Protein AF-A0A021XB64-F1 (afdb_monomer)

Radius of gyration: 16.14 Å; Cα contacts (8 Å, |Δi|>4): 246; chains: 1; bounding box: 40×36×41 Å

Sequence (161 aa):
MTYTIKAIPTTYAGVNFRSRLEARWAAFFDLCGWKWDYEPLDLEGWAPDFLLRTVLGPVLVEVKPYDVVAKLDEELARGPSVGRISEYDKAANHGKHHQVLYLGLSPLSDGYPVGFPAIPPLNAPYPYAVMLDAITVNRPEHLWAEAGNIVQWHPSRRAAA

Secondary structure (DSSP, 8-state):
---------EEETTEEESSHHHHHHHHHHHHTT-EEEES---BTTB--SEEEEETTEEEEEEE-S--HHHHHHHHHHH-S-----GGGHHHHTTTTTSEEEEE-SSPPPTTSBSSEEPPPPTT-SS-HHHHHHHTB-SSHHHHHHHHHHHHS--GGGGS--

Structure (mmCIF, N/CA/C/O backbone):
data_AF-A0A021XB64-F1
#
_entry.id   AF-A0A021XB64-F1
#
loop_
_atom_site.group_PDB
_atom_site.id
_atom_site.type_symbol
_atom_site.label_atom_id
_atom_site.label_alt_id
_atom_site.label_comp_id
_atom_site.label_asym_id
_atom_site.label_entity_id
_atom_site.label_seq_id
_atom_site.pdbx_PDB_ins_code
_atom_site.Cartn_x
_atom_site.Cartn_y
_atom_site.Cartn_z
_atom_site.occupancy
_atom_site.B_iso_or_equiv
_atom_site.auth_seq_id
_atom_site.auth_comp_id
_atom_site.auth_asym_id
_atom_site.auth_atom_id
_atom_site.pdbx_PDB_model_num
ATOM 1 N N . MET A 1 1 ? 6.296 24.304 12.622 1.00 36.94 1 MET A N 1
ATOM 2 C CA . MET A 1 1 ? 5.801 23.459 13.728 1.00 36.94 1 MET A CA 1
ATOM 3 C C . MET A 1 1 ? 5.328 22.152 13.124 1.00 36.94 1 MET A C 1
ATOM 5 O O . MET A 1 1 ? 4.395 22.171 12.335 1.00 36.94 1 MET A O 1
ATOM 9 N N . THR A 1 2 ? 6.018 21.051 13.405 1.00 38.22 2 THR A N 1
ATOM 10 C CA . THR A 1 2 ? 5.627 19.706 12.969 1.00 38.22 2 THR A CA 1
ATOM 11 C C . THR A 1 2 ? 4.427 19.282 13.810 1.00 38.22 2 THR A C 1
ATOM 13 O O . THR A 1 2 ? 4.573 18.958 14.985 1.00 38.22 2 THR A O 1
ATOM 16 N N . TYR A 1 3 ? 3.221 19.364 13.251 1.00 41.84 3 TYR A N 1
ATOM 17 C CA . TYR A 1 3 ? 2.038 18.809 13.902 1.00 41.84 3 TYR A CA 1
ATOM 18 C C . TYR A 1 3 ? 2.111 17.285 13.802 1.00 41.84 3 TYR A C 1
ATOM 20 O O . TYR A 1 3 ? 1.790 16.703 12.769 1.00 41.84 3 TYR A O 1
ATOM 28 N N . THR A 1 4 ? 2.555 16.630 14.874 1.00 64.19 4 THR A N 1
ATOM 29 C CA . THR A 1 4 ? 2.503 15.170 14.991 1.00 64.19 4 THR A CA 1
ATOM 30 C C . THR A 1 4 ? 1.056 14.761 15.253 1.00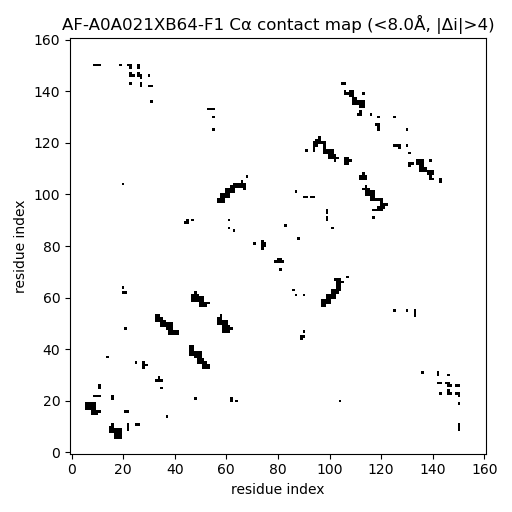 64.19 4 THR A C 1
ATOM 32 O O . THR A 1 4 ? 0.622 14.658 16.400 1.00 64.19 4 THR A O 1
ATOM 35 N N . ILE A 1 5 ? 0.270 14.573 14.190 1.00 71.19 5 ILE A N 1
ATOM 36 C CA . ILE A 1 5 ? -1.066 13.981 14.308 1.00 71.19 5 ILE A CA 1
ATOM 37 C C . ILE A 1 5 ? -0.873 12.545 14.794 1.00 71.19 5 ILE A C 1
ATOM 39 O O . ILE A 1 5 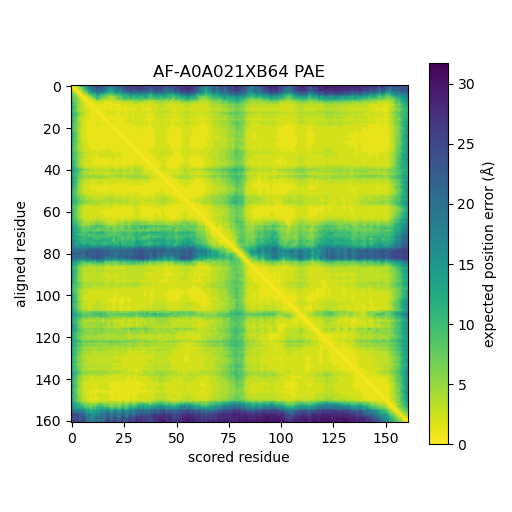? -0.304 11.709 14.093 1.00 71.19 5 ILE A O 1
ATOM 43 N N . LYS A 1 6 ? -1.319 12.257 16.019 1.00 79.69 6 LYS A N 1
ATOM 44 C CA . LYS A 1 6 ? -1.261 10.902 16.563 1.00 79.69 6 LYS A CA 1
ATOM 45 C C . LYS A 1 6 ? -2.178 10.006 15.732 1.00 79.69 6 LYS A C 1
ATOM 47 O O . LYS A 1 6 ? -3.372 10.284 15.614 1.00 79.69 6 LYS A O 1
ATOM 52 N N . ALA A 1 7 ? -1.619 8.934 15.178 1.00 85.75 7 ALA A N 1
ATOM 53 C CA . ALA A 1 7 ? -2.401 7.910 14.505 1.00 85.75 7 ALA A CA 1
ATOM 54 C C . ALA A 1 7 ? -3.480 7.361 15.453 1.00 85.75 7 ALA A C 1
ATOM 56 O O . ALA A 1 7 ? -3.246 7.191 16.652 1.00 85.75 7 ALA A O 1
ATOM 57 N N . ILE A 1 8 ? -4.676 7.126 14.913 1.00 88.25 8 ILE A N 1
ATOM 58 C CA . ILE A 1 8 ? -5.801 6.552 15.653 1.00 88.25 8 ILE A CA 1
ATOM 59 C C . ILE A 1 8 ? -5.851 5.061 15.313 1.00 88.25 8 ILE A C 1
ATOM 61 O O . ILE A 1 8 ? -6.199 4.746 14.168 1.00 88.25 8 ILE A O 1
ATOM 65 N N . PRO A 1 9 ? -5.532 4.158 16.260 1.00 92.81 9 PRO A N 1
ATOM 66 C CA . PRO A 1 9 ? -5.683 2.728 16.041 1.00 92.81 9 PRO A CA 1
ATOM 67 C C . PRO A 1 9 ? -7.120 2.405 15.653 1.00 92.81 9 PRO A C 1
ATOM 69 O O . PRO A 1 9 ? -8.065 2.962 16.218 1.00 92.81 9 PRO A O 1
ATOM 72 N N . THR A 1 10 ? -7.283 1.552 14.651 1.00 94.31 10 THR A N 1
ATOM 73 C CA . THR A 1 10 ? -8.591 1.263 14.057 1.00 94.31 10 THR A CA 1
ATOM 74 C C . THR A 1 10 ? -8.701 -0.231 13.802 1.00 94.31 10 THR A C 1
ATOM 76 O O . THR A 1 10 ? -7.811 -0.820 13.198 1.00 94.31 10 THR A O 1
ATOM 79 N N . THR A 1 11 ? -9.784 -0.850 14.270 1.00 95.44 11 THR A N 1
ATOM 80 C CA . THR A 1 11 ? -10.046 -2.272 14.029 1.00 95.44 11 THR A CA 1
ATOM 81 C C . THR A 1 11 ? -10.846 -2.437 12.744 1.00 95.44 11 THR A C 1
ATOM 83 O O . THR A 1 11 ? -11.898 -1.815 12.587 1.00 95.44 11 THR A O 1
ATOM 86 N N . TYR A 1 12 ? -10.378 -3.295 11.845 1.00 96.62 12 TYR A N 1
ATOM 87 C CA . TYR A 1 12 ? -11.088 -3.674 10.626 1.00 96.62 12 TYR A CA 1
ATOM 88 C C . TYR A 1 12 ? -10.807 -5.145 10.297 1.00 96.62 12 TYR A C 1
ATOM 90 O O . TYR A 1 12 ? -9.697 -5.617 10.510 1.00 96.62 12 TYR A O 1
ATOM 98 N N . ALA A 1 13 ? -11.824 -5.887 9.843 1.00 95.69 13 ALA A N 1
ATOM 99 C CA . ALA A 1 13 ? -11.728 -7.321 9.528 1.00 95.69 13 ALA A CA 1
ATOM 100 C C . ALA A 1 13 ? -11.067 -8.185 10.634 1.00 95.69 13 ALA A C 1
ATOM 102 O O . ALA A 1 13 ? -10.367 -9.152 10.353 1.00 95.69 13 ALA A O 1
ATOM 103 N N . GLY A 1 14 ? -11.271 -7.825 11.909 1.00 95.25 14 GLY A N 1
ATOM 104 C CA . GLY A 1 14 ? -10.665 -8.514 13.058 1.00 95.25 14 GLY A CA 1
ATOM 105 C C . GLY A 1 14 ? -9.188 -8.180 13.319 1.00 95.25 14 GLY A C 1
ATOM 106 O O . GLY A 1 14 ? -8.620 -8.692 14.280 1.00 95.25 14 GLY A O 1
ATOM 107 N N . VAL A 1 15 ? -8.577 -7.300 12.521 1.00 97.00 15 VAL A N 1
ATOM 108 C CA . VAL A 1 15 ? -7.191 -6.833 12.665 1.00 97.00 15 VAL A CA 1
ATOM 109 C C . VAL A 1 15 ? -7.166 -5.447 13.310 1.00 97.00 15 VAL A C 1
ATOM 111 O O . VAL A 1 15 ? -7.977 -4.580 12.980 1.00 97.00 15 VAL A O 1
ATOM 114 N N . ASN A 1 16 ? -6.232 -5.228 14.240 1.00 96.50 16 ASN A N 1
ATOM 115 C CA . ASN A 1 16 ? -6.010 -3.936 14.888 1.00 96.50 16 ASN A CA 1
ATOM 116 C C . ASN A 1 16 ? -4.873 -3.188 14.188 1.00 96.50 16 ASN A C 1
ATOM 118 O O . ASN A 1 16 ? -3.703 -3.465 14.440 1.00 96.50 16 ASN A O 1
ATOM 122 N N . PHE A 1 17 ? -5.226 -2.227 13.340 1.00 96.88 17 PHE A N 1
ATOM 123 C CA . PHE A 1 17 ? -4.266 -1.398 12.617 1.00 96.88 17 PHE A CA 1
ATOM 124 C C . PHE A 1 17 ? -3.698 -0.292 13.504 1.00 96.88 17 PHE A C 1
ATOM 126 O O . PHE A 1 17 ? -4.400 0.238 14.379 1.00 96.88 17 PHE A O 1
ATOM 133 N N . ARG A 1 18 ? -2.448 0.111 13.247 1.00 95.50 18 ARG A N 1
ATOM 134 C CA . ARG A 1 18 ? -1.787 1.214 13.965 1.00 95.50 18 ARG A CA 1
ATOM 135 C C . ARG A 1 18 ? -2.429 2.554 13.625 1.00 95.50 18 ARG A C 1
ATOM 137 O O . ARG A 1 18 ? -2.415 3.474 14.449 1.00 95.50 18 ARG A O 1
ATOM 144 N N . SER A 1 19 ? -3.032 2.664 12.442 1.00 95.12 19 SER A N 1
ATOM 145 C CA . SER A 1 19 ? -3.707 3.875 11.990 1.00 95.12 19 SER A CA 1
ATOM 146 C C . SER A 1 19 ? -5.032 3.615 11.266 1.00 95.12 19 SER A C 1
ATOM 148 O O . SER A 1 19 ? -5.284 2.558 10.693 1.00 95.12 19 SER A O 1
ATOM 150 N N . ARG A 1 20 ? -5.896 4.639 11.240 1.00 95.50 20 ARG A N 1
ATOM 151 C CA . ARG A 1 20 ? -7.107 4.641 10.404 1.00 95.50 20 ARG A CA 1
ATOM 152 C C . ARG A 1 20 ? -6.779 4.591 8.913 1.00 95.50 20 ARG A C 1
ATOM 154 O O . ARG A 1 20 ? -7.580 4.072 8.146 1.00 95.50 20 ARG A O 1
ATOM 161 N N . LEU A 1 21 ? -5.637 5.148 8.506 1.00 96.25 21 LEU A N 1
ATOM 162 C CA . LEU A 1 21 ? -5.215 5.148 7.107 1.00 96.25 21 LEU A CA 1
ATOM 163 C C . LEU A 1 21 ? -4.933 3.719 6.628 1.00 96.25 21 LEU A C 1
ATOM 165 O O . LEU A 1 21 ? -5.468 3.320 5.601 1.00 96.25 21 LEU A O 1
ATOM 169 N N . GLU A 1 22 ? -4.180 2.937 7.403 1.00 97.81 22 GLU A N 1
ATOM 170 C CA . GLU A 1 22 ? -3.950 1.513 7.121 1.00 97.81 22 GLU A CA 1
ATOM 171 C C . GLU A 1 22 ? -5.262 0.725 7.093 1.00 97.81 22 GLU A C 1
ATOM 173 O O . GLU A 1 22 ? -5.524 0.012 6.129 1.00 97.81 22 GLU A O 1
ATOM 178 N N . ALA A 1 23 ? -6.130 0.901 8.098 1.00 98.06 23 ALA A N 1
ATOM 179 C CA . ALA A 1 23 ? -7.426 0.221 8.118 1.00 98.06 23 ALA A CA 1
ATOM 180 C C . ALA A 1 23 ? -8.263 0.552 6.871 1.00 98.06 23 ALA A C 1
ATOM 182 O O . ALA A 1 23 ? -8.914 -0.324 6.304 1.00 98.06 23 ALA A O 1
ATOM 183 N N . ARG A 1 24 ? -8.240 1.814 6.419 1.00 98.19 24 ARG A N 1
ATOM 184 C CA . ARG A 1 24 ? -8.936 2.239 5.199 1.00 98.19 24 ARG A CA 1
ATOM 185 C C . ARG A 1 24 ? -8.350 1.576 3.957 1.00 98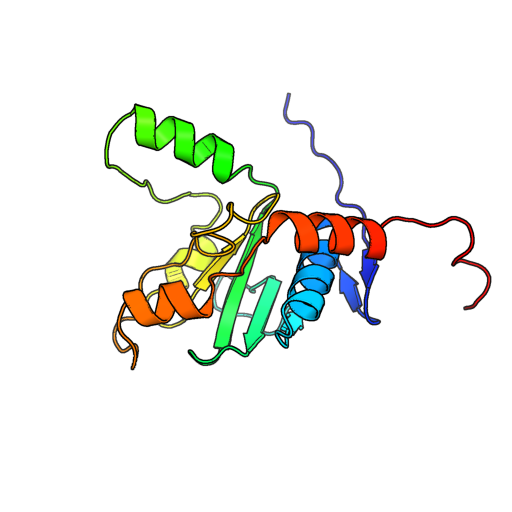.19 24 ARG A C 1
ATOM 187 O O . ARG A 1 24 ? -9.115 1.147 3.103 1.00 98.19 24 ARG A O 1
ATOM 194 N N . TRP A 1 25 ? -7.027 1.469 3.861 1.00 98.38 25 TRP A N 1
ATOM 195 C CA . TRP A 1 25 ? -6.376 0.735 2.776 1.00 98.38 25 TRP A CA 1
ATOM 196 C C . TRP A 1 25 ? -6.754 -0.746 2.777 1.00 98.38 25 TRP A C 1
ATOM 198 O O . TRP A 1 25 ? -7.110 -1.265 1.726 1.00 98.38 25 TRP A O 1
ATOM 208 N N . ALA A 1 26 ? -6.808 -1.394 3.941 1.00 98.62 26 ALA A N 1
ATOM 209 C CA . ALA A 1 26 ? -7.291 -2.769 4.062 1.00 98.62 26 ALA A CA 1
ATOM 210 C C . ALA A 1 26 ? -8.733 -2.931 3.542 1.00 98.62 26 ALA A C 1
ATOM 212 O O . ALA A 1 26 ? -9.009 -3.814 2.731 1.00 98.62 26 ALA A O 1
ATOM 213 N N . ALA A 1 27 ? -9.640 -2.030 3.937 1.00 98.62 27 ALA A N 1
ATOM 214 C CA . ALA A 1 27 ? -11.011 -2.019 3.425 1.00 98.62 27 ALA A CA 1
ATOM 215 C C . ALA A 1 27 ? -11.068 -1.762 1.911 1.00 98.62 27 ALA A C 1
ATOM 217 O O . ALA A 1 27 ? -11.842 -2.398 1.201 1.00 98.62 27 ALA A O 1
ATOM 218 N N . PHE A 1 28 ? -10.220 -0.870 1.397 1.00 98.50 28 PHE A N 1
ATOM 219 C CA . PHE A 1 28 ? -10.097 -0.623 -0.036 1.00 98.50 28 PHE A CA 1
ATOM 220 C C . PHE A 1 28 ? -9.625 -1.870 -0.796 1.00 98.50 28 PHE A C 1
ATOM 222 O O . PHE A 1 28 ? -10.187 -2.189 -1.841 1.00 98.50 28 PHE A O 1
ATOM 229 N N . PHE A 1 29 ? -8.640 -2.607 -0.274 1.00 98.31 29 PHE A N 1
ATOM 230 C CA . PHE A 1 29 ? -8.169 -3.849 -0.891 1.00 98.31 29 PHE A CA 1
ATOM 231 C C . PHE A 1 29 ? -9.278 -4.900 -0.967 1.00 98.31 29 PHE A C 1
ATOM 233 O O . PHE A 1 29 ? -9.444 -5.518 -2.018 1.00 98.31 29 PHE A O 1
ATOM 240 N N . ASP A 1 30 ? -10.082 -5.046 0.090 1.00 98.38 30 ASP A N 1
ATOM 241 C CA . ASP A 1 30 ? -11.239 -5.947 0.076 1.00 98.38 30 ASP A CA 1
ATOM 242 C C . ASP A 1 30 ? -12.271 -5.543 -0.985 1.00 98.38 30 ASP A C 1
ATOM 244 O O . ASP A 1 30 ? -12.764 -6.407 -1.713 1.00 98.38 30 ASP A O 1
ATOM 248 N N . LEU A 1 31 ? -12.558 -4.243 -1.126 1.00 97.75 31 LEU A N 1
ATOM 249 C CA . LEU A 1 31 ? -13.444 -3.724 -2.177 1.00 97.75 31 LEU A CA 1
ATOM 250 C C . LEU A 1 31 ? -12.885 -3.963 -3.589 1.00 97.75 31 LEU A C 1
ATOM 252 O O . LEU A 1 31 ? -13.650 -4.207 -4.519 1.00 97.75 31 LEU A O 1
ATOM 256 N N . CYS A 1 32 ? -11.559 -3.951 -3.747 1.00 95.44 32 CYS A N 1
ATOM 257 C CA . CYS A 1 32 ? -10.882 -4.322 -4.993 1.00 95.44 32 CYS A CA 1
ATOM 258 C C . CYS A 1 32 ? -10.825 -5.845 -5.219 1.00 95.44 32 CYS A C 1
ATOM 260 O O . CYS A 1 32 ? -10.374 -6.297 -6.271 1.00 95.44 32 CYS A O 1
ATOM 262 N N . GLY A 1 33 ? -11.246 -6.655 -4.241 1.00 95.38 33 GLY A N 1
ATOM 263 C CA . GLY A 1 33 ? -11.149 -8.114 -4.282 1.00 95.38 33 GLY A CA 1
ATOM 264 C C . GLY A 1 33 ? -9.738 -8.660 -4.036 1.00 95.38 33 GLY A C 1
ATOM 265 O O . GLY A 1 33 ? -9.501 -9.856 -4.230 1.00 95.38 33 GLY A O 1
ATOM 266 N N . TRP A 1 34 ? -8.794 -7.826 -3.600 1.00 96.81 34 TRP A N 1
ATOM 267 C CA . TRP A 1 34 ? -7.429 -8.242 -3.297 1.00 96.81 34 TRP A CA 1
ATOM 268 C C . TRP A 1 34 ? -7.332 -8.847 -1.903 1.00 96.81 34 TRP A C 1
ATOM 270 O O . TRP A 1 34 ? -7.821 -8.297 -0.920 1.00 96.81 34 TRP A O 1
ATOM 280 N N . LYS A 1 35 ? -6.649 -9.989 -1.805 1.00 98.12 35 LYS A N 1
ATOM 281 C CA . LYS A 1 35 ? -6.316 -10.591 -0.512 1.00 98.12 35 LYS A CA 1
ATOM 282 C C . LYS A 1 35 ? -5.069 -9.933 0.047 1.00 98.12 35 LYS A C 1
ATOM 284 O O . LYS A 1 35 ? -4.080 -9.798 -0.675 1.00 98.12 35 LYS A O 1
ATOM 289 N N . TRP A 1 36 ? -5.120 -9.587 1.325 1.00 98.62 36 TRP A N 1
ATOM 290 C CA . TRP A 1 36 ? -4.046 -8.906 2.024 1.00 98.62 36 TRP A CA 1
ATOM 291 C C . TRP A 1 36 ? -3.705 -9.613 3.337 1.00 98.62 36 TRP A C 1
ATOM 293 O O . TRP A 1 36 ? -4.584 -10.149 4.009 1.00 98.62 36 TRP A O 1
ATOM 303 N N . ASP A 1 37 ? -2.423 -9.590 3.689 1.00 98.56 37 ASP A N 1
ATOM 304 C CA . ASP A 1 37 ? -1.925 -9.889 5.031 1.00 98.56 37 ASP A CA 1
ATOM 305 C C . ASP A 1 37 ? -1.365 -8.584 5.621 1.00 98.56 37 ASP A C 1
ATOM 307 O O . ASP A 1 37 ? -0.706 -7.830 4.903 1.00 98.56 37 ASP A O 1
ATOM 311 N N . TYR A 1 38 ? -1.621 -8.311 6.902 1.00 98.56 38 TYR A N 1
ATOM 312 C CA . TYR A 1 38 ? -1.123 -7.121 7.605 1.00 98.56 38 TYR A CA 1
ATOM 313 C C . TYR A 1 38 ? 0.151 -7.443 8.391 1.00 98.56 38 TYR A C 1
ATOM 315 O O . TYR A 1 38 ? 0.188 -8.464 9.077 1.00 98.56 38 TYR A O 1
ATOM 323 N N . GLU A 1 39 ? 1.170 -6.585 8.282 1.00 97.38 39 GLU A N 1
ATOM 324 C CA . GLU A 1 39 ? 2.517 -6.786 8.850 1.00 97.38 39 GLU A CA 1
ATOM 325 C C . GLU A 1 39 ? 3.057 -8.220 8.629 1.00 97.38 39 GLU A C 1
ATOM 327 O O . GLU A 1 39 ? 3.391 -8.930 9.579 1.00 97.38 39 GLU A O 1
ATOM 332 N N . PRO A 1 40 ? 3.107 -8.697 7.372 1.00 97.38 40 PRO A N 1
ATOM 333 C CA . PRO A 1 40 ? 3.240 -10.123 7.061 1.00 97.38 40 PRO A CA 1
ATOM 334 C C . PRO A 1 40 ? 4.614 -10.719 7.371 1.00 97.38 40 PRO A C 1
ATOM 336 O O . PRO A 1 40 ? 4.753 -11.940 7.451 1.00 97.38 40 PRO A O 1
ATOM 339 N N . LEU A 1 41 ? 5.646 -9.883 7.445 1.00 95.75 41 LEU A N 1
ATOM 340 C CA . LEU A 1 41 ? 7.038 -10.304 7.524 1.00 95.75 41 LEU A CA 1
ATOM 341 C C . LEU A 1 41 ? 7.926 -9.170 8.041 1.00 95.75 41 LEU A C 1
ATOM 343 O O . LEU A 1 41 ? 7.557 -7.999 7.976 1.00 95.75 41 LEU A O 1
ATOM 347 N N . ASP A 1 42 ? 9.112 -9.539 8.514 1.00 96.12 42 ASP A N 1
ATOM 348 C CA . ASP A 1 42 ? 10.151 -8.624 8.987 1.00 96.12 42 ASP A CA 1
ATOM 349 C C . ASP A 1 42 ? 11.408 -8.833 8.127 1.00 96.12 42 ASP A C 1
ATOM 351 O O . ASP A 1 42 ? 12.042 -9.891 8.194 1.00 96.12 42 ASP A O 1
ATOM 355 N N . LEU A 1 43 ? 11.715 -7.879 7.239 1.00 95.19 43 LEU A N 1
ATOM 356 C CA . LEU A 1 43 ? 12.934 -7.887 6.421 1.00 95.19 43 LEU A CA 1
ATOM 357 C C . LEU A 1 43 ? 14.018 -7.057 7.097 1.00 95.19 43 LEU A C 1
ATOM 359 O O . LEU A 1 43 ? 13.775 -6.242 7.985 1.00 95.19 43 LEU A O 1
ATOM 363 N N . GLU A 1 44 ? 15.245 -7.212 6.610 1.00 94.19 44 GLU A N 1
ATOM 364 C CA . GLU A 1 44 ? 16.377 -6.421 7.074 1.00 94.19 44 GLU A CA 1
ATOM 365 C C . GLU A 1 44 ? 16.119 -4.910 6.912 1.00 94.19 44 GLU A C 1
ATOM 367 O O . GLU A 1 44 ? 16.191 -4.357 5.818 1.00 94.19 44 GLU A O 1
ATOM 372 N N . GLY A 1 45 ? 15.820 -4.237 8.028 1.00 94.50 45 GLY A N 1
ATOM 373 C CA . GLY A 1 45 ? 15.621 -2.788 8.087 1.00 94.50 45 GLY A CA 1
ATOM 374 C C . GLY A 1 45 ? 14.229 -2.290 7.674 1.00 94.50 45 GLY A C 1
ATOM 375 O O . GLY A 1 45 ? 14.001 -1.072 7.711 1.00 94.50 45 GLY A O 1
ATOM 376 N N . TRP A 1 46 ? 13.297 -3.185 7.327 1.00 96.81 46 TRP A N 1
ATOM 377 C CA . TRP A 1 46 ? 11.943 -2.830 6.896 1.00 96.81 46 TRP A CA 1
ATOM 378 C C . TRP A 1 46 ? 10.933 -3.967 7.105 1.00 96.81 46 TRP A C 1
ATOM 380 O O . TRP A 1 46 ? 11.137 -5.083 6.641 1.00 96.81 46 TRP A O 1
ATOM 390 N N . ALA A 1 47 ? 9.795 -3.651 7.721 1.00 97.62 47 ALA A N 1
ATOM 391 C CA . ALA A 1 47 ? 8.619 -4.511 7.741 1.00 97.62 47 ALA A CA 1
ATOM 392 C C . ALA A 1 47 ? 7.522 -3.830 6.903 1.00 97.62 47 ALA A C 1
ATOM 394 O O . ALA A 1 47 ? 7.150 -2.706 7.251 1.00 97.62 47 ALA A O 1
ATOM 395 N N . PRO A 1 48 ? 7.041 -4.443 5.806 1.00 98.19 48 PRO A N 1
ATOM 396 C CA . PRO A 1 48 ? 5.950 -3.886 5.016 1.00 98.19 48 PRO A CA 1
ATOM 397 C C . PRO A 1 48 ? 4.654 -3.841 5.827 1.00 98.19 48 PRO A C 1
ATOM 399 O O . PRO A 1 48 ? 4.365 -4.759 6.597 1.00 98.19 48 PRO A O 1
ATOM 402 N N . ASP A 1 49 ? 3.832 -2.821 5.592 1.00 98.50 49 ASP A N 1
ATOM 403 C CA . ASP A 1 49 ? 2.512 -2.715 6.219 1.00 98.50 49 ASP A CA 1
ATOM 404 C C . ASP A 1 49 ? 1.563 -3.804 5.699 1.00 98.50 49 ASP A C 1
ATOM 406 O O . ASP A 1 49 ? 0.780 -4.363 6.468 1.00 98.50 49 ASP A O 1
ATOM 410 N N . PHE A 1 50 ? 1.652 -4.147 4.405 1.00 98.75 50 PHE A N 1
ATOM 411 C CA . PHE A 1 50 ? 0.846 -5.217 3.810 1.00 98.75 50 PHE A CA 1
ATOM 412 C C . PHE A 1 50 ? 1.610 -6.089 2.812 1.00 98.75 50 PHE A C 1
ATOM 414 O O . PHE A 1 50 ? 2.590 -5.669 2.194 1.00 98.75 50 PHE A O 1
ATOM 421 N N . LEU A 1 51 ? 1.080 -7.291 2.581 1.00 98.56 51 LEU A N 1
ATOM 422 C CA . LEU A 1 51 ? 1.337 -8.103 1.391 1.00 98.56 51 LEU A CA 1
ATOM 423 C C . LEU A 1 51 ? 0.018 -8.313 0.659 1.00 98.56 51 LEU A C 1
ATOM 425 O O . LEU A 1 51 ? -0.907 -8.894 1.219 1.00 98.56 51 LEU A O 1
ATOM 429 N N . LEU A 1 52 ? -0.052 -7.880 -0.598 1.00 98.19 52 LEU A N 1
ATOM 430 C CA . LEU A 1 52 ? -1.171 -8.148 -1.496 1.00 98.19 52 LEU A CA 1
ATOM 431 C C . LEU A 1 52 ? -0.886 -9.390 -2.334 1.00 98.19 52 LEU A C 1
ATOM 433 O O . LEU A 1 52 ? 0.203 -9.548 -2.890 1.00 98.19 52 LEU A O 1
ATOM 437 N N . ARG A 1 53 ? -1.885 -10.259 -2.475 1.00 96.25 53 ARG A N 1
ATOM 438 C CA . ARG A 1 53 ? -1.839 -11.392 -3.405 1.00 96.25 53 ARG A CA 1
ATOM 439 C C . ARG A 1 53 ? -2.473 -10.954 -4.719 1.00 96.25 53 ARG A C 1
ATOM 441 O O . ARG A 1 53 ? -3.694 -10.858 -4.817 1.00 96.25 53 ARG A O 1
ATOM 448 N N . THR A 1 54 ? -1.632 -10.673 -5.709 1.00 93.00 54 THR A N 1
ATOM 449 C CA . THR A 1 54 ? -2.049 -10.176 -7.027 1.00 93.00 54 THR A CA 1
ATOM 450 C C . THR A 1 54 ? -1.738 -11.199 -8.119 1.00 93.00 54 THR A C 1
ATOM 452 O O . THR A 1 54 ? -1.095 -12.221 -7.870 1.00 93.00 54 THR A O 1
ATOM 455 N N . VAL A 1 55 ? -2.133 -10.899 -9.357 1.00 92.00 55 VAL A N 1
ATOM 456 C CA . VAL A 1 55 ? -1.744 -11.692 -10.537 1.00 92.00 55 VAL A CA 1
ATOM 457 C C . VAL A 1 55 ? -0.235 -11.656 -10.823 1.00 92.00 55 VAL A C 1
ATOM 459 O O . VAL A 1 55 ? 0.272 -12.538 -11.507 1.00 92.00 55 VAL A O 1
ATOM 462 N N . LEU A 1 56 ? 0.500 -10.689 -10.260 1.00 92.31 56 LEU A N 1
ATOM 463 C CA . LEU A 1 56 ? 1.966 -10.619 -10.326 1.00 92.31 56 LEU A CA 1
ATOM 464 C C . LEU A 1 56 ? 2.651 -11.556 -9.317 1.00 92.31 56 LEU A C 1
ATOM 466 O O . LEU A 1 56 ? 3.874 -11.698 -9.337 1.00 92.31 56 LEU A O 1
ATOM 470 N N . GLY A 1 57 ? 1.883 -12.152 -8.400 1.00 93.44 57 GLY A N 1
ATOM 471 C CA . GLY A 1 57 ? 2.387 -12.749 -7.168 1.00 93.44 57 GLY A CA 1
ATOM 472 C C . GLY A 1 57 ? 2.296 -11.779 -5.977 1.00 93.44 57 GLY A C 1
ATOM 473 O O . GLY A 1 57 ? 1.433 -10.889 -5.971 1.00 93.44 57 GLY A O 1
ATOM 474 N N . PRO A 1 58 ? 3.130 -11.967 -4.934 1.00 96.00 58 PRO A N 1
ATOM 475 C CA . PRO A 1 58 ? 3.108 -11.122 -3.746 1.00 96.00 58 PRO A CA 1
ATOM 476 C C . PRO A 1 58 ? 3.643 -9.719 -4.053 1.00 96.00 58 PRO A C 1
ATOM 478 O O . PRO A 1 58 ? 4.751 -9.565 -4.568 1.00 96.00 58 PRO A O 1
ATOM 481 N N . VAL A 1 59 ? 2.864 -8.704 -3.688 1.00 97.69 59 VAL A N 1
ATOM 482 C CA . VAL A 1 59 ? 3.256 -7.291 -3.747 1.00 97.69 59 VAL A CA 1
ATOM 483 C C . VAL A 1 59 ? 3.341 -6.762 -2.324 1.00 97.69 59 VAL A C 1
ATOM 485 O O . VAL A 1 59 ? 2.352 -6.796 -1.596 1.00 97.69 59 VAL A O 1
ATOM 488 N N . LEU A 1 60 ? 4.520 -6.294 -1.919 1.00 98.38 60 LEU A N 1
ATOM 489 C CA . LEU A 1 60 ? 4.719 -5.675 -0.611 1.00 98.38 60 LEU A CA 1
ATOM 490 C C . LEU A 1 60 ? 4.294 -4.211 -0.662 1.00 98.38 60 LEU A C 1
ATOM 492 O O . LEU A 1 60 ? 4.550 -3.519 -1.647 1.00 98.38 60 LEU A O 1
ATOM 496 N N . VAL A 1 61 ? 3.657 -3.735 0.397 1.00 98.19 61 VAL A N 1
ATOM 497 C CA . VAL A 1 61 ? 3.071 -2.397 0.443 1.00 98.19 61 VAL A CA 1
ATOM 498 C C . VAL A 1 61 ? 3.612 -1.629 1.635 1.00 98.19 61 VAL A C 1
ATOM 500 O O . VAL A 1 61 ? 3.658 -2.157 2.743 1.00 98.19 61 VAL A O 1
ATOM 503 N N . GLU A 1 62 ? 3.960 -0.369 1.397 1.00 97.69 62 GLU A N 1
ATOM 504 C CA . GLU A 1 62 ? 4.261 0.612 2.440 1.00 97.69 62 GLU A CA 1
ATOM 505 C C . GLU A 1 62 ? 3.242 1.750 2.362 1.00 97.69 62 GLU A C 1
ATOM 507 O O . GLU A 1 62 ? 3.061 2.355 1.301 1.00 97.69 62 GLU A O 1
ATOM 512 N N . VAL A 1 63 ? 2.606 2.067 3.487 1.00 96.88 63 VAL A N 1
ATOM 513 C CA . VAL A 1 63 ? 1.649 3.160 3.632 1.00 96.88 63 VAL A CA 1
ATOM 514 C C . VAL A 1 63 ? 2.307 4.314 4.384 1.00 96.88 63 VAL A C 1
ATOM 516 O O . VAL A 1 63 ? 2.842 4.162 5.485 1.00 96.88 63 VAL A O 1
ATOM 519 N N . LYS A 1 64 ? 2.235 5.522 3.822 1.00 93.12 64 LYS A N 1
ATOM 520 C CA . LYS A 1 64 ? 2.630 6.754 4.516 1.00 93.12 64 LYS A CA 1
ATOM 521 C C . LYS A 1 64 ? 1.515 7.791 4.459 1.00 93.12 64 LYS A C 1
ATOM 523 O O . LYS A 1 64 ? 0.814 7.883 3.454 1.00 93.12 64 LYS A O 1
ATOM 528 N N . PRO A 1 65 ? 1.365 8.642 5.493 1.00 92.06 65 PRO A N 1
ATOM 529 C CA . PRO A 1 65 ? 0.460 9.789 5.457 1.00 92.06 65 PRO A CA 1
ATOM 530 C C . PRO A 1 65 ? 1.052 10.917 4.593 1.00 92.06 65 PRO A C 1
ATOM 532 O O . PRO A 1 65 ? 1.206 12.049 5.043 1.00 92.06 65 PRO A O 1
ATOM 535 N N . TYR A 1 66 ? 1.445 10.578 3.367 1.00 86.62 66 TYR A N 1
ATOM 536 C CA . TYR A 1 66 ? 2.072 11.464 2.405 1.00 86.62 66 TYR A CA 1
ATOM 537 C C . TYR A 1 66 ? 1.078 11.770 1.288 1.00 86.62 66 TYR A C 1
ATOM 539 O O . TYR A 1 66 ? 0.426 10.861 0.761 1.00 86.62 66 TYR A O 1
ATOM 547 N N . ASP A 1 67 ? 0.950 13.048 0.935 1.00 84.75 67 ASP A N 1
ATOM 548 C CA . ASP A 1 67 ? 0.145 13.464 -0.209 1.00 84.75 67 ASP A CA 1
ATOM 549 C C . ASP A 1 67 ? 0.956 13.278 -1.490 1.00 84.75 67 ASP A C 1
ATOM 551 O O . ASP A 1 67 ? 1.664 14.159 -1.980 1.00 84.75 67 ASP A O 1
ATOM 555 N N . VAL A 1 68 ? 0.900 12.049 -1.980 1.00 73.00 68 VAL A N 1
ATOM 556 C CA . VAL A 1 68 ? 1.656 11.613 -3.144 1.00 73.00 68 VAL A CA 1
ATOM 557 C C . VAL A 1 68 ? 1.157 12.302 -4.427 1.00 73.00 68 VAL A C 1
ATOM 559 O O . VAL A 1 68 ? 1.961 12.565 -5.319 1.00 73.00 68 VAL A O 1
ATOM 562 N N . VAL A 1 69 ? -0.135 12.649 -4.499 1.00 74.19 69 VAL A N 1
ATOM 563 C CA . VAL A 1 69 ? -0.734 13.360 -5.642 1.00 74.19 69 VAL A CA 1
ATOM 564 C C . VAL A 1 69 ? -0.212 14.791 -5.702 1.00 74.19 69 VAL A C 1
ATOM 566 O O . VAL A 1 69 ? 0.323 15.205 -6.727 1.00 74.19 69 VAL A O 1
ATOM 569 N N . ALA A 1 70 ? -0.265 15.518 -4.583 1.00 76.88 70 ALA A N 1
ATOM 570 C CA . ALA A 1 70 ? 0.252 16.883 -4.530 1.00 76.88 70 ALA A CA 1
ATOM 571 C C . ALA A 1 70 ? 1.747 16.943 -4.880 1.00 76.88 70 ALA A C 1
ATOM 573 O O . ALA A 1 70 ? 2.195 17.841 -5.595 1.00 76.88 70 ALA A O 1
ATOM 574 N N . LYS A 1 71 ? 2.531 15.960 -4.415 1.00 71.19 71 LYS A N 1
ATOM 575 C CA . LYS A 1 71 ? 3.966 15.913 -4.710 1.00 71.19 71 LYS A CA 1
ATOM 576 C C . LYS A 1 71 ? 4.251 15.655 -6.188 1.00 71.19 71 LYS A C 1
ATOM 578 O O . LYS A 1 71 ? 5.175 16.247 -6.740 1.00 71.19 71 LYS A O 1
ATOM 583 N N . LEU A 1 72 ? 3.464 14.793 -6.822 1.00 69.19 72 LEU A N 1
ATOM 584 C CA . LEU A 1 72 ? 3.549 14.522 -8.252 1.00 69.19 72 LEU A CA 1
ATOM 585 C C . LEU A 1 72 ? 3.361 15.771 -9.098 1.00 69.19 72 LEU A C 1
ATOM 587 O O . LEU A 1 72 ? 4.171 16.030 -9.986 1.00 69.19 72 LEU A O 1
ATOM 591 N N . ASP A 1 73 ? 2.311 16.534 -8.805 1.00 71.38 73 ASP A N 1
ATOM 592 C CA . ASP A 1 73 ? 1.985 17.752 -9.540 1.00 71.38 73 ASP A CA 1
ATOM 593 C C . ASP A 1 73 ? 3.126 18.773 -9.443 1.00 71.38 73 ASP A C 1
ATOM 595 O O . ASP A 1 73 ? 3.507 19.392 -10.440 1.00 71.38 73 ASP A O 1
ATOM 599 N N . GLU A 1 74 ? 3.739 18.901 -8.261 1.00 71.00 74 GLU A N 1
ATOM 600 C CA . GLU A 1 74 ? 4.919 19.746 -8.078 1.00 71.00 74 GLU A CA 1
ATOM 601 C C . GLU A 1 74 ? 6.131 19.285 -8.900 1.00 71.00 74 GLU A C 1
ATOM 603 O O . GLU A 1 74 ? 6.833 20.119 -9.473 1.00 71.00 74 GLU A O 1
ATOM 608 N N . GLU A 1 75 ? 6.428 17.983 -8.921 1.00 66.88 75 GLU A N 1
ATOM 609 C CA . GLU A 1 75 ? 7.593 17.447 -9.636 1.00 66.88 75 GLU A CA 1
ATOM 610 C C . GLU A 1 75 ? 7.387 17.499 -11.156 1.00 66.88 75 GLU A C 1
ATOM 612 O O . GLU A 1 75 ? 8.281 17.935 -11.880 1.00 66.88 75 GLU A O 1
ATOM 617 N N . LEU A 1 76 ? 6.189 17.171 -11.653 1.00 65.56 76 LEU A N 1
ATOM 618 C CA . LEU A 1 76 ? 5.838 17.313 -13.070 1.00 65.56 76 LEU A CA 1
ATOM 619 C C . LEU A 1 76 ? 5.983 18.764 -13.548 1.00 65.56 76 LEU A C 1
ATOM 621 O O . LEU A 1 76 ? 6.460 18.997 -14.660 1.00 65.56 76 LEU A O 1
ATOM 625 N N . ALA A 1 77 ? 5.653 19.740 -12.698 1.00 70.00 77 ALA A N 1
ATOM 626 C CA . ALA A 1 77 ? 5.873 21.156 -12.985 1.00 70.00 77 ALA A CA 1
ATOM 627 C C . ALA A 1 77 ? 7.365 21.554 -13.024 1.00 70.00 77 ALA A C 1
ATOM 629 O O . ALA A 1 77 ? 7.715 22.548 -13.663 1.00 70.00 77 ALA A O 1
ATOM 630 N N . ARG A 1 78 ? 8.255 20.798 -12.363 1.00 65.94 78 ARG A N 1
ATOM 631 C CA . ARG A 1 78 ? 9.713 21.037 -12.306 1.00 65.94 78 ARG A CA 1
ATOM 632 C C . ARG A 1 78 ? 10.504 20.307 -13.405 1.00 65.94 78 ARG A C 1
ATOM 634 O O . ARG A 1 78 ? 11.684 20.606 -13.587 1.00 65.94 78 ARG A O 1
ATOM 641 N N . GLY A 1 79 ? 9.873 19.409 -14.165 1.00 54.03 79 GLY A N 1
ATOM 642 C CA . GLY A 1 79 ? 10.490 18.621 -15.242 1.00 54.03 79 GLY A CA 1
ATOM 643 C C . GLY A 1 79 ? 10.641 17.131 -14.891 1.00 54.03 79 GLY A C 1
ATOM 644 O O . GLY A 1 79 ? 10.361 16.733 -13.765 1.00 54.03 79 GLY A O 1
ATOM 645 N N . PRO A 1 80 ? 11.063 16.266 -15.838 1.00 50.56 80 PRO A N 1
ATOM 646 C CA . PRO A 1 80 ? 10.989 14.809 -15.712 1.00 50.56 80 PRO A CA 1
ATOM 647 C C . PRO A 1 80 ? 12.117 14.255 -14.833 1.00 50.56 80 PRO A C 1
ATOM 649 O O . PRO A 1 80 ? 13.012 13.545 -15.281 1.00 50.56 80 PRO A O 1
ATOM 652 N N . SER A 1 81 ? 12.071 14.581 -13.554 1.00 52.41 81 SER A N 1
ATOM 653 C CA . SER A 1 81 ? 12.708 13.819 -12.498 1.00 52.41 81 SER A CA 1
ATOM 654 C C . SER A 1 81 ? 11.570 13.370 -11.600 1.00 52.41 81 SER A C 1
ATOM 656 O O . SER A 1 81 ? 11.215 14.070 -10.659 1.00 52.41 81 SER A O 1
ATOM 658 N N . VAL A 1 82 ? 10.971 12.210 -11.887 1.00 52.75 82 VAL A N 1
ATOM 659 C CA . VAL A 1 82 ? 10.137 11.532 -10.886 1.00 52.75 82 VAL A CA 1
ATOM 660 C C . VAL A 1 82 ? 11.108 11.047 -9.814 1.00 52.75 82 VAL A C 1
ATOM 662 O O . VAL A 1 82 ? 11.676 9.958 -9.889 1.00 52.75 82 VAL A O 1
ATOM 665 N N . GLY A 1 83 ? 11.426 11.966 -8.906 1.00 53.22 83 GLY A N 1
ATOM 666 C CA . GLY A 1 83 ? 12.423 11.795 -7.875 1.00 53.22 83 GLY A CA 1
ATOM 667 C C . GLY A 1 83 ? 11.982 10.711 -6.910 1.00 53.22 83 GLY A C 1
ATOM 668 O O . GLY A 1 83 ? 10.815 10.608 -6.538 1.00 53.22 83 GLY A O 1
ATOM 669 N N . ARG A 1 84 ? 12.951 9.902 -6.500 1.00 63.94 84 ARG A N 1
ATOM 670 C CA . ARG A 1 84 ? 12.876 9.037 -5.326 1.00 63.94 84 ARG A CA 1
ATOM 671 C C . ARG A 1 84 ? 12.166 9.777 -4.180 1.00 63.94 84 ARG A C 1
ATOM 673 O O . ARG A 1 84 ? 12.657 10.807 -3.726 1.00 63.94 84 ARG A O 1
ATOM 680 N N . ILE A 1 85 ? 11.020 9.265 -3.735 1.00 74.94 85 ILE A N 1
ATOM 681 C CA . ILE A 1 85 ? 10.295 9.802 -2.578 1.00 74.94 85 ILE A CA 1
ATOM 682 C C . ILE A 1 85 ? 10.975 9.222 -1.334 1.00 74.94 85 ILE A C 1
ATOM 684 O O . ILE A 1 85 ? 10.833 8.029 -1.052 1.00 74.94 85 ILE A O 1
ATOM 688 N N . SER A 1 86 ? 11.771 10.035 -0.636 1.00 83.56 86 SER A N 1
ATOM 689 C CA . SER A 1 86 ? 12.659 9.573 0.444 1.00 83.56 86 SER A CA 1
ATOM 690 C C . SER A 1 86 ? 11.905 8.938 1.614 1.00 83.56 86 SER A C 1
ATOM 692 O O . SER A 1 86 ? 12.436 8.076 2.314 1.00 83.56 86 SER A O 1
ATOM 694 N N . GLU A 1 87 ? 10.630 9.287 1.785 1.00 87.50 87 GLU A N 1
ATOM 695 C CA . GLU A 1 87 ? 9.719 8.701 2.765 1.00 87.50 87 GLU A CA 1
ATOM 696 C C . GLU A 1 87 ? 9.539 7.182 2.588 1.00 87.50 87 GLU A C 1
ATOM 698 O O . GLU A 1 87 ? 9.206 6.493 3.556 1.00 87.50 87 GLU A O 1
ATOM 703 N N . TYR A 1 88 ? 9.809 6.654 1.388 1.00 91.69 88 TYR A N 1
ATOM 704 C CA . TYR A 1 88 ? 9.724 5.229 1.058 1.00 91.69 88 TYR A CA 1
ATOM 705 C C . TYR A 1 88 ? 11.090 4.558 0.885 1.00 91.69 88 TYR A C 1
ATOM 707 O O . TYR A 1 88 ? 11.147 3.411 0.448 1.00 91.69 88 TYR A O 1
ATOM 715 N N . ASP A 1 89 ? 12.201 5.211 1.247 1.00 91.88 89 ASP A N 1
ATOM 716 C CA . ASP A 1 89 ? 13.552 4.687 0.991 1.00 91.88 89 ASP A CA 1
ATOM 717 C C . ASP A 1 89 ? 13.786 3.287 1.554 1.00 91.88 89 ASP A C 1
ATOM 719 O O . ASP A 1 89 ? 14.443 2.468 0.910 1.00 91.88 89 ASP A O 1
ATOM 723 N N . LYS A 1 90 ? 13.221 3.000 2.732 1.00 93.31 90 LYS A N 1
ATOM 724 C CA . LYS A 1 90 ? 13.289 1.669 3.343 1.00 93.31 90 LYS A CA 1
ATOM 725 C C . LYS A 1 90 ? 12.689 0.622 2.414 1.00 93.31 90 LYS A C 1
ATOM 727 O O . LYS A 1 90 ? 13.399 -0.287 2.017 1.00 93.31 90 LYS A O 1
ATOM 732 N N . ALA A 1 91 ? 11.443 0.817 1.990 1.00 94.00 91 ALA A N 1
ATOM 733 C CA . ALA A 1 91 ? 10.746 -0.069 1.065 1.00 94.00 91 ALA A CA 1
ATOM 734 C C . ALA A 1 91 ? 11.449 -0.148 -0.307 1.00 94.00 91 ALA A C 1
ATOM 736 O O . ALA A 1 91 ? 11.635 -1.231 -0.864 1.00 94.00 91 ALA A O 1
ATOM 737 N N . ALA A 1 92 ? 11.926 0.989 -0.822 1.00 92.12 92 ALA A N 1
ATOM 738 C CA . ALA A 1 92 ? 12.605 1.079 -2.112 1.00 92.12 92 ALA A CA 1
ATOM 739 C C . ALA A 1 92 ? 13.895 0.253 -2.183 1.00 92.12 92 ALA A C 1
ATOM 741 O O . ALA A 1 92 ? 14.206 -0.312 -3.235 1.00 92.12 92 ALA A O 1
ATOM 742 N N . ASN A 1 93 ? 14.620 0.112 -1.069 1.00 93.88 93 ASN A N 1
ATOM 743 C CA . ASN A 1 93 ? 15.828 -0.713 -1.008 1.00 93.88 93 ASN A CA 1
ATOM 744 C C . ASN A 1 93 ? 15.551 -2.206 -1.273 1.00 93.88 93 ASN A C 1
ATOM 746 O O . ASN A 1 93 ? 16.459 -2.926 -1.688 1.00 93.88 93 ASN A O 1
ATOM 750 N N . HIS A 1 94 ? 14.304 -2.663 -1.118 1.00 95.38 94 HIS A N 1
ATOM 751 C CA . HIS A 1 94 ? 13.895 -4.048 -1.377 1.00 95.38 94 HIS A CA 1
ATOM 752 C C . HIS A 1 94 ? 13.308 -4.265 -2.783 1.00 95.38 94 HIS A C 1
ATOM 754 O O . HIS A 1 94 ? 13.125 -5.413 -3.196 1.00 95.38 94 HIS A O 1
ATOM 760 N N . GLY A 1 95 ? 13.088 -3.197 -3.563 1.00 93.94 95 GLY A N 1
ATOM 761 C CA . GLY A 1 95 ? 12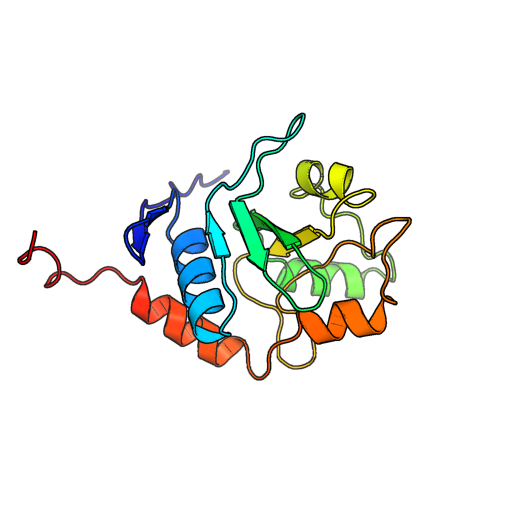.459 -3.253 -4.892 1.00 93.94 95 GLY A CA 1
ATOM 762 C C . GLY A 1 95 ? 13.221 -4.079 -5.938 1.00 93.94 95 GLY A C 1
ATOM 763 O O . GLY A 1 95 ? 12.643 -4.550 -6.912 1.00 93.94 95 GLY A O 1
ATOM 764 N N . LYS A 1 96 ? 14.523 -4.323 -5.732 1.00 93.75 96 LYS A N 1
ATOM 765 C CA . LYS A 1 96 ? 15.310 -5.216 -6.604 1.00 93.75 96 LYS A CA 1
ATOM 766 C C . LYS A 1 96 ? 14.871 -6.680 -6.514 1.00 93.75 96 LYS A C 1
ATOM 768 O O . LYS A 1 96 ? 15.071 -7.420 -7.478 1.00 93.75 96 LYS A O 1
ATOM 773 N N . HIS A 1 97 ? 14.317 -7.089 -5.372 1.00 94.94 97 HIS A N 1
ATOM 774 C CA . HIS A 1 97 ? 13.986 -8.480 -5.053 1.00 94.94 97 HIS A CA 1
ATOM 775 C C . HIS A 1 97 ? 12.481 -8.726 -4.928 1.00 94.94 97 HIS A C 1
ATOM 777 O O . HIS A 1 97 ? 12.022 -9.831 -5.207 1.00 94.94 97 HIS A O 1
ATOM 783 N N . HIS A 1 98 ? 11.717 -7.705 -4.546 1.00 95.75 98 HIS A N 1
ATOM 784 C CA . HIS A 1 98 ? 10.279 -7.794 -4.328 1.00 95.75 98 HIS A CA 1
ATOM 785 C C . HIS A 1 98 ? 9.559 -6.737 -5.150 1.00 95.75 98 HIS A C 1
ATOM 787 O O . HIS A 1 98 ? 10.056 -5.622 -5.291 1.00 95.75 98 HIS A O 1
ATOM 793 N N . GLN A 1 99 ? 8.370 -7.059 -5.660 1.00 96.75 99 GLN A N 1
ATOM 794 C CA . GLN A 1 99 ? 7.495 -6.011 -6.169 1.00 96.75 99 GLN A CA 1
ATOM 795 C C . GLN A 1 99 ? 6.987 -5.206 -4.979 1.00 96.75 99 GLN A C 1
ATOM 797 O O . GLN A 1 99 ? 6.433 -5.775 -4.037 1.00 96.75 99 GLN A O 1
ATOM 802 N N . VAL A 1 100 ? 7.189 -3.893 -5.031 1.00 96.50 100 VAL A N 1
ATOM 803 C CA . VAL A 1 100 ? 6.803 -2.975 -3.959 1.00 96.50 100 VAL A CA 1
ATOM 804 C C . VAL A 1 100 ? 5.838 -1.926 -4.501 1.00 96.50 100 VAL A C 1
ATOM 806 O O . VAL A 1 100 ? 5.983 -1.479 -5.641 1.00 96.50 100 VAL A O 1
ATOM 809 N N . LEU A 1 101 ? 4.853 -1.554 -3.689 1.00 95.75 101 LEU A N 1
ATOM 810 C CA . LEU A 1 101 ? 3.857 -0.527 -3.966 1.00 95.75 101 LEU A CA 1
ATOM 811 C C . LEU A 1 101 ? 3.821 0.486 -2.814 1.00 95.75 101 LEU A C 1
ATOM 813 O O . LEU A 1 101 ? 3.647 0.120 -1.653 1.00 95.75 101 LEU A O 1
ATOM 817 N N . TYR A 1 102 ? 3.981 1.764 -3.140 1.00 94.81 102 TYR A N 1
ATOM 818 C CA . TYR A 1 102 ? 3.958 2.870 -2.187 1.00 94.81 102 TYR A CA 1
ATOM 819 C C . TYR A 1 102 ? 2.583 3.535 -2.188 1.00 94.81 102 TYR A C 1
ATOM 821 O O . TYR A 1 102 ? 2.105 3.972 -3.241 1.00 94.81 102 TYR A O 1
ATOM 829 N N . LEU A 1 103 ? 1.954 3.636 -1.018 1.00 95.50 103 LEU A N 1
ATOM 830 C CA . LEU A 1 103 ? 0.603 4.168 -0.860 1.00 95.50 103 LEU A CA 1
ATOM 831 C C . LEU A 1 103 ? 0.570 5.377 0.075 1.00 95.50 103 LEU A C 1
ATOM 833 O O . LEU A 1 103 ? 1.125 5.358 1.172 1.00 95.50 103 LEU A O 1
ATOM 837 N N . GLY A 1 104 ? -0.128 6.424 -0.365 1.00 93.88 104 GLY A N 1
ATOM 838 C CA . GLY A 1 104 ? -0.269 7.684 0.358 1.00 93.88 104 GLY A CA 1
ATOM 839 C C . GLY A 1 104 ? -1.599 7.837 1.104 1.00 93.88 104 GLY A C 1
ATOM 840 O O . GLY A 1 104 ? -2.246 6.871 1.516 1.00 93.88 104 GLY A O 1
ATOM 841 N N . LEU A 1 105 ? -2.032 9.096 1.225 1.00 94.12 105 LEU A N 1
ATOM 842 C CA . LEU A 1 105 ? -3.318 9.501 1.815 1.00 94.12 105 LEU A CA 1
ATOM 843 C C . LEU A 1 105 ? -4.557 9.078 1.008 1.00 94.12 105 LEU A C 1
ATOM 845 O O . LEU A 1 105 ? -5.666 9.100 1.546 1.00 94.12 105 LEU A O 1
ATOM 849 N N . SER A 1 106 ? -4.391 8.731 -0.265 1.00 94.06 106 SER A N 1
ATOM 850 C CA . SER A 1 106 ? -5.445 8.257 -1.164 1.00 94.06 106 SER A CA 1
ATOM 851 C C . SER A 1 106 ? -4.833 7.490 -2.336 1.00 94.06 106 SER A C 1
ATOM 853 O O . SER A 1 106 ? -3.634 7.654 -2.595 1.00 94.06 106 SER A O 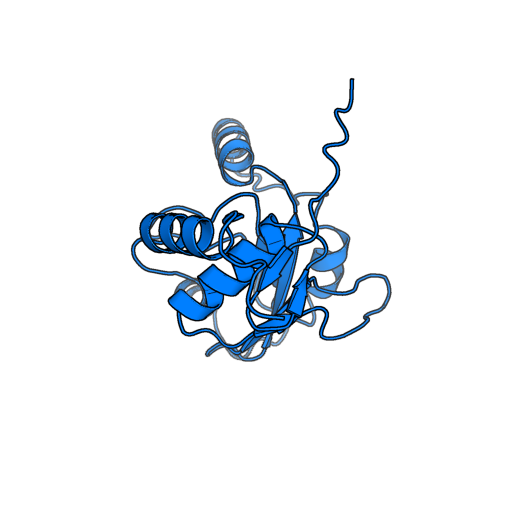1
ATOM 855 N N . PRO A 1 107 ? -5.626 6.688 -3.069 1.00 94.44 107 PRO A N 1
ATOM 856 C CA . PRO A 1 107 ? -5.181 6.174 -4.350 1.00 94.44 107 PRO A CA 1
ATOM 857 C C . PRO A 1 107 ? -4.986 7.296 -5.373 1.00 94.44 107 PRO A C 1
ATOM 859 O O . PRO A 1 107 ? -5.558 8.382 -5.229 1.00 94.44 107 PRO A O 1
ATOM 862 N N . LEU A 1 108 ? -4.186 7.024 -6.407 1.00 89.69 108 LEU A N 1
ATOM 863 C CA . LEU A 1 108 ? -4.163 7.870 -7.604 1.00 89.69 108 LEU A CA 1
ATOM 864 C C . LEU A 1 108 ? -5.497 7.744 -8.355 1.00 89.69 108 LEU A C 1
ATOM 866 O O . LEU A 1 108 ? -6.269 6.814 -8.118 1.00 89.69 108 LEU A O 1
ATOM 870 N N . SER A 1 109 ? -5.786 8.704 -9.231 1.00 85.81 109 SER A N 1
ATOM 871 C CA . SER A 1 109 ? -7.046 8.766 -9.977 1.00 85.81 109 SER A CA 1
ATOM 872 C C . SER A 1 109 ? -7.183 7.651 -11.018 1.00 85.81 109 SER A C 1
ATOM 874 O O . SER A 1 109 ? -6.202 7.016 -11.402 1.00 85.81 109 SER A O 1
ATOM 876 N N . ASP A 1 110 ? -8.405 7.476 -11.526 1.00 84.94 110 ASP A N 1
ATOM 877 C CA . ASP A 1 110 ? -8.722 6.529 -12.597 1.00 84.94 110 ASP A CA 1
ATOM 878 C C . ASP A 1 110 ? -7.744 6.617 -13.786 1.00 84.94 110 ASP A C 1
ATOM 880 O O . ASP A 1 110 ? -7.309 7.702 -14.186 1.00 84.94 110 ASP A O 1
ATOM 884 N N . GLY A 1 111 ? -7.380 5.455 -14.333 1.00 82.31 111 GLY A N 1
ATOM 885 C CA . GLY A 1 111 ? -6.376 5.329 -15.396 1.00 82.31 111 GLY A CA 1
ATOM 886 C C . GLY A 1 111 ? -4.916 5.291 -14.923 1.00 82.31 111 GLY A C 1
ATOM 887 O O . GLY A 1 111 ? -4.026 5.109 -15.755 1.00 82.31 111 GLY A O 1
ATOM 888 N N . TYR A 1 112 ? -4.661 5.408 -13.617 1.00 87.44 112 TYR A N 1
ATOM 889 C CA . TYR A 1 112 ? -3.345 5.217 -13.006 1.00 87.44 112 TYR A CA 1
ATOM 890 C C . TYR A 1 112 ? -3.350 4.032 -12.026 1.00 87.44 112 TYR A C 1
ATOM 892 O O . TYR A 1 112 ? -4.399 3.677 -11.482 1.00 87.44 112 TYR A O 1
ATOM 900 N N . PRO A 1 113 ? -2.177 3.435 -11.745 1.00 90.31 113 PRO A N 1
ATOM 901 C CA . PRO A 1 113 ? -2.014 2.524 -10.618 1.00 90.31 113 PRO A CA 1
ATOM 902 C C . PRO A 1 113 ? -2.557 3.121 -9.318 1.00 90.31 113 PRO A C 1
ATOM 904 O O . PRO A 1 113 ? -2.421 4.318 -9.090 1.00 90.31 113 PRO A O 1
ATOM 907 N N . VAL A 1 114 ? -3.077 2.298 -8.405 1.00 92.62 114 VAL A N 1
ATOM 908 C CA . VAL A 1 114 ? -3.620 2.781 -7.117 1.00 92.62 114 VAL A CA 1
ATOM 909 C C . VAL A 1 114 ? -2.596 3.521 -6.252 1.00 92.62 114 VAL A C 1
ATOM 911 O O . VAL A 1 114 ? -2.970 4.208 -5.312 1.00 92.62 114 VAL A O 1
ATOM 914 N N . GLY A 1 115 ? -1.307 3.404 -6.549 1.00 91.31 115 GLY A N 1
ATOM 915 C CA . GLY A 1 115 ? -0.242 4.159 -5.906 1.00 91.31 115 GLY A CA 1
ATOM 916 C C . GLY A 1 115 ? 1.013 4.141 -6.756 1.00 91.31 115 GLY A C 1
ATOM 917 O O . GLY A 1 115 ? 0.955 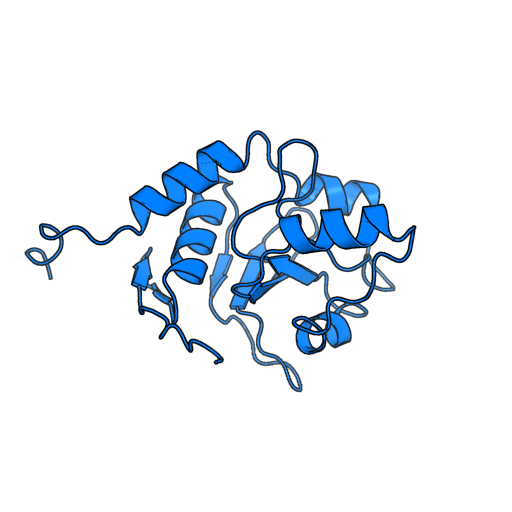3.915 -7.959 1.00 91.31 115 GLY A O 1
ATOM 918 N N . PHE A 1 116 ? 2.166 4.350 -6.136 1.00 89.19 116 PHE A N 1
ATOM 919 C CA . PHE A 1 116 ? 3.434 4.351 -6.852 1.00 89.19 116 PHE A CA 1
ATOM 920 C C . PHE A 1 116 ? 4.112 2.990 -6.805 1.00 89.19 116 PHE A C 1
ATOM 922 O O . PHE A 1 116 ? 4.650 2.623 -5.758 1.00 89.19 116 PHE A O 1
ATOM 929 N N . PRO A 1 117 ? 4.137 2.229 -7.906 1.00 85.12 117 PRO A N 1
ATOM 930 C CA . PRO A 1 117 ? 4.925 1.014 -7.933 1.00 85.12 117 PRO A CA 1
ATOM 931 C C . PRO A 1 117 ? 6.417 1.332 -8.003 1.00 85.12 117 PRO A C 1
ATOM 933 O O . PRO A 1 117 ? 6.859 2.215 -8.743 1.00 85.12 117 PRO A O 1
ATOM 936 N N . ALA A 1 118 ? 7.218 0.536 -7.302 1.00 86.75 118 ALA A N 1
ATOM 937 C CA . ALA A 1 118 ? 8.602 0.351 -7.704 1.00 86.75 118 ALA A CA 1
ATOM 938 C C . ALA A 1 118 ? 8.648 -0.262 -9.113 1.00 86.75 118 ALA A C 1
ATOM 940 O O . ALA A 1 118 ? 7.742 -0.999 -9.516 1.00 86.75 118 ALA A O 1
ATOM 941 N N . ILE A 1 119 ? 9.731 -0.002 -9.848 1.00 89.38 119 ILE A N 1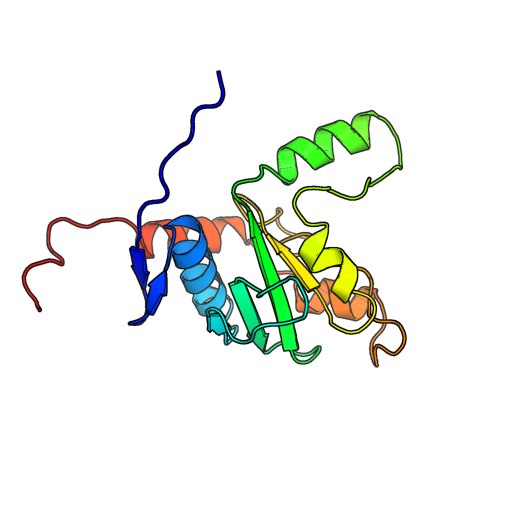
ATOM 942 C CA . ILE A 1 119 ? 9.989 -0.728 -11.096 1.00 89.38 119 ILE A CA 1
ATOM 943 C C . ILE A 1 119 ? 10.014 -2.247 -10.834 1.00 89.38 119 ILE A C 1
ATOM 945 O O . ILE A 1 119 ? 10.321 -2.657 -9.710 1.00 89.38 119 ILE A O 1
ATOM 949 N N . PRO A 1 120 ? 9.719 -3.084 -11.846 1.00 94.56 120 PRO A N 1
ATOM 950 C CA . PRO A 1 120 ? 9.715 -4.525 -11.682 1.00 94.56 120 PRO A CA 1
ATOM 951 C C . PRO A 1 120 ? 11.061 -5.013 -11.130 1.00 94.56 120 PRO A C 1
ATOM 953 O O . PRO A 1 120 ? 12.108 -4.498 -11.545 1.00 94.56 120 PRO A O 1
ATOM 956 N N . PRO A 1 121 ? 11.056 -6.011 -10.229 1.00 95.50 121 PRO A N 1
ATOM 957 C CA . PRO A 1 121 ? 12.278 -6.639 -9.738 1.00 95.50 121 PRO A CA 1
ATOM 958 C C . PRO A 1 121 ? 13.182 -7.132 -10.872 1.00 95.50 121 PRO A C 1
ATOM 960 O O . PRO A 1 121 ? 12.708 -7.444 -11.964 1.00 95.50 121 PRO A O 1
ATOM 963 N N . LEU A 1 122 ? 14.483 -7.284 -10.595 1.00 92.62 122 LEU A N 1
ATOM 964 C CA . LEU A 1 122 ? 15.507 -7.593 -11.609 1.00 92.62 122 LEU A CA 1
ATOM 965 C C . LEU A 1 122 ? 15.179 -8.830 -12.470 1.00 92.62 122 LEU A C 1
ATOM 967 O O . LEU A 1 122 ? 15.541 -8.873 -13.640 1.00 92.62 122 LEU A O 1
ATOM 971 N N . ASN A 1 123 ? 14.477 -9.809 -11.896 1.00 92.31 123 ASN A N 1
ATOM 972 C CA . ASN A 1 123 ? 14.081 -11.056 -12.554 1.00 92.31 123 ASN A CA 1
ATOM 973 C C . ASN A 1 123 ? 12.554 -11.226 -12.604 1.00 92.31 123 ASN A C 1
ATOM 975 O O . ASN A 1 123 ? 12.052 -12.346 -12.502 1.00 92.31 123 ASN A O 1
ATOM 979 N N . ALA A 1 124 ? 11.802 -10.124 -12.685 1.00 94.50 124 ALA A N 1
ATOM 980 C CA . ALA A 1 124 ? 10.350 -10.186 -12.766 1.00 94.50 124 ALA A CA 1
ATOM 981 C C . ALA A 1 124 ? 9.911 -11.016 -13.991 1.00 94.50 124 ALA A C 1
ATOM 983 O O . ALA A 1 124 ? 10.359 -10.742 -15.107 1.00 94.50 124 ALA A O 1
ATOM 984 N N . PRO A 1 125 ? 9.005 -11.998 -13.828 1.00 95.31 125 PRO A N 1
ATOM 985 C CA . PRO A 1 125 ? 8.492 -12.803 -14.939 1.00 95.31 125 PRO A CA 1
ATOM 986 C C . PRO A 1 125 ? 7.440 -12.054 -15.778 1.00 95.31 125 PRO A C 1
ATOM 988 O O . PRO A 1 125 ? 6.753 -12.661 -16.596 1.00 95.31 125 PRO A O 1
ATOM 991 N N . TYR A 1 126 ? 7.280 -10.747 -15.559 1.00 95.69 126 TYR A N 1
ATOM 992 C CA . TYR A 1 126 ? 6.296 -9.890 -16.207 1.00 95.69 126 TYR A CA 1
ATOM 993 C C . TYR A 1 126 ? 6.925 -8.554 -16.631 1.00 95.69 126 TYR A C 1
ATOM 995 O O . TYR A 1 126 ? 7.831 -8.045 -15.966 1.00 95.69 126 TYR A O 1
ATOM 1003 N N . PRO A 1 127 ? 6.439 -7.950 -17.726 1.00 95.06 127 PRO A N 1
ATOM 1004 C CA . PRO A 1 127 ? 6.874 -6.627 -18.154 1.00 95.06 127 PRO A CA 1
ATOM 1005 C C . PRO A 1 127 ? 6.234 -5.510 -17.313 1.00 95.06 127 PRO A C 1
ATOM 1007 O O . PRO A 1 127 ? 5.202 -5.698 -16.669 1.00 95.06 127 PRO A O 1
ATOM 1010 N N . TYR A 1 128 ? 6.803 -4.304 -17.407 1.00 92.62 128 TYR A N 1
ATOM 1011 C CA . TYR A 1 128 ? 6.314 -3.098 -16.725 1.00 92.62 128 TYR A CA 1
ATOM 1012 C C . TYR A 1 128 ? 4.819 -2.823 -16.957 1.00 92.62 128 TYR A C 1
ATOM 1014 O O . TYR A 1 128 ? 4.095 -2.550 -16.010 1.00 92.62 128 TYR A O 1
ATOM 1022 N N . ALA A 1 129 ? 4.337 -2.953 -18.196 1.00 93.94 129 ALA A N 1
ATOM 1023 C CA . ALA A 1 129 ? 2.935 -2.689 -18.529 1.00 93.94 129 ALA A CA 1
ATOM 1024 C C . ALA A 1 129 ? 1.956 -3.651 -17.831 1.00 93.94 129 ALA A C 1
ATOM 1026 O O . ALA A 1 129 ? 0.908 -3.219 -17.366 1.00 93.94 129 ALA A O 1
ATOM 1027 N N . VAL A 1 130 ? 2.318 -4.935 -17.712 1.00 95.25 130 VAL A N 1
ATOM 1028 C CA . VAL A 1 130 ? 1.509 -5.931 -16.986 1.00 95.25 130 VAL A CA 1
ATOM 1029 C C . VAL A 1 130 ? 1.496 -5.618 -15.495 1.00 95.25 130 VAL A C 1
ATOM 1031 O O . VAL A 1 130 ? 0.464 -5.762 -14.847 1.00 95.25 130 VAL A O 1
ATOM 1034 N N . MET A 1 131 ? 2.626 -5.150 -14.957 1.00 95.38 131 MET A N 1
ATOM 1035 C CA . MET A 1 131 ? 2.678 -4.691 -13.576 1.00 95.38 131 MET A CA 1
ATOM 1036 C C . MET A 1 131 ? 1.740 -3.510 -13.340 1.00 95.38 131 MET A C 1
ATOM 1038 O O . MET A 1 131 ? 0.953 -3.588 -12.407 1.00 95.38 131 MET A O 1
ATOM 1042 N N . LEU A 1 132 ? 1.766 -2.478 -14.192 1.00 94.00 132 LEU A N 1
ATOM 1043 C CA . LEU A 1 132 ? 0.863 -1.330 -14.068 1.00 94.00 132 LEU A CA 1
ATOM 1044 C C . LEU A 1 132 ? -0.612 -1.743 -14.104 1.00 94.00 132 LEU A C 1
ATOM 1046 O O . LEU A 1 132 ? -1.380 -1.305 -13.251 1.00 94.00 132 LEU A O 1
ATOM 1050 N N . ASP A 1 133 ? -0.996 -2.594 -15.056 1.00 94.19 133 ASP A N 1
ATOM 1051 C CA . ASP A 1 133 ? -2.377 -3.064 -15.208 1.00 94.19 133 ASP A CA 1
ATOM 1052 C C . ASP A 1 133 ? -2.863 -3.811 -13.955 1.00 94.19 133 ASP A C 1
ATOM 1054 O O . ASP A 1 133 ? -3.926 -3.517 -13.417 1.00 94.19 133 ASP A O 1
ATOM 1058 N N . ALA A 1 134 ? -2.025 -4.693 -13.402 1.00 94.19 134 ALA A N 1
ATOM 1059 C CA . ALA A 1 134 ? -2.367 -5.520 -12.246 1.00 94.19 134 ALA A CA 1
ATOM 1060 C C . ALA A 1 134 ? -2.649 -4.744 -10.946 1.00 94.19 134 ALA A C 1
ATOM 1062 O O . ALA A 1 134 ? -3.262 -5.294 -10.029 1.00 94.19 134 ALA A O 1
ATOM 1063 N N . ILE A 1 135 ? -2.183 -3.499 -10.847 1.00 93.56 135 ILE A N 1
ATOM 1064 C CA . ILE A 1 135 ? -2.399 -2.613 -9.692 1.00 93.56 135 ILE A CA 1
ATOM 1065 C C . ILE A 1 135 ? -3.200 -1.361 -10.062 1.00 93.56 135 ILE A C 1
ATOM 1067 O O . ILE A 1 135 ? -3.303 -0.441 -9.253 1.00 93.56 135 ILE A O 1
ATOM 1071 N N . THR A 1 136 ? -3.747 -1.298 -11.274 1.00 95.00 136 THR A N 1
ATOM 1072 C CA . THR A 1 136 ? -4.679 -0.247 -11.685 1.00 95.00 136 THR A CA 1
ATOM 1073 C C . THR A 1 136 ? -6.092 -0.692 -11.348 1.00 95.00 136 THR A C 1
ATOM 1075 O O . THR A 1 136 ? -6.484 -1.832 -11.586 1.00 95.00 136 THR A O 1
ATOM 1078 N N . VAL A 1 137 ? -6.865 0.213 -10.760 1.00 93.56 137 VAL A N 1
ATOM 1079 C CA . VAL A 1 137 ? -8.254 -0.034 -10.366 1.00 93.56 137 VAL A CA 1
ATOM 1080 C C . VAL A 1 137 ? -9.132 0.984 -11.073 1.00 93.56 137 VAL A C 1
ATOM 1082 O O . VAL A 1 137 ? -8.760 2.147 -11.179 1.00 93.56 137 VAL A O 1
ATOM 1085 N N . ASN A 1 138 ? -10.290 0.544 -11.562 1.00 93.06 138 ASN A N 1
ATOM 1086 C CA . ASN A 1 138 ? -11.278 1.426 -12.176 1.00 93.06 138 ASN A CA 1
ATOM 1087 C C . ASN A 1 138 ? -11.994 2.247 -11.093 1.00 93.06 138 ASN A C 1
ATOM 1089 O O . ASN A 1 138 ? -12.482 1.669 -10.118 1.00 93.06 138 ASN A O 1
ATOM 1093 N N . ARG A 1 139 ? -12.086 3.568 -11.279 1.00 92.44 139 ARG A N 1
ATOM 1094 C CA . ARG A 1 139 ? -12.754 4.511 -10.353 1.00 92.44 139 ARG A CA 1
ATOM 1095 C C . ARG A 1 139 ? -12.331 4.328 -8.887 1.00 92.44 139 ARG A C 1
ATOM 1097 O O . ARG A 1 139 ? -13.183 4.132 -8.004 1.00 92.44 139 ARG A O 1
ATOM 1104 N N . PRO A 1 140 ? -11.022 4.379 -8.591 1.00 95.50 140 PRO A N 1
ATOM 1105 C CA . PRO A 1 140 ? -10.509 4.129 -7.250 1.00 95.50 140 PRO A CA 1
ATOM 1106 C C . PRO A 1 140 ? -11.050 5.139 -6.226 1.00 95.50 140 PRO A C 1
ATOM 1108 O O . PRO A 1 140 ? -11.201 4.802 -5.055 1.00 95.50 140 PRO A O 1
ATOM 1111 N N . GLU A 1 141 ? -11.427 6.349 -6.639 1.00 94.94 141 GLU A N 1
ATOM 1112 C CA . GLU A 1 141 ? -12.029 7.365 -5.776 1.00 94.94 141 GLU A CA 1
ATOM 1113 C C . GLU A 1 141 ? -13.349 6.914 -5.130 1.00 94.94 141 GLU A C 1
ATOM 1115 O O . GLU A 1 141 ? -13.596 7.216 -3.958 1.00 94.94 141 GLU A O 1
ATOM 1120 N N . HIS A 1 142 ? -14.174 6.149 -5.854 1.00 96.25 142 HIS A N 1
ATOM 1121 C CA . HIS A 1 142 ? -15.446 5.650 -5.335 1.00 96.25 142 HIS A CA 1
ATOM 1122 C C . HIS A 1 142 ? -15.212 4.590 -4.256 1.00 96.25 142 HIS A C 1
ATOM 1124 O O . HIS A 1 142 ? -15.747 4.692 -3.149 1.00 96.25 142 HIS A O 1
ATOM 1130 N N . LEU A 1 143 ? -14.348 3.612 -4.547 1.00 97.56 143 LEU A N 1
ATOM 1131 C CA . LEU A 1 143 ? -13.975 2.572 -3.586 1.00 97.56 143 LEU A CA 1
ATOM 1132 C C . LEU A 1 143 ? -13.246 3.169 -2.379 1.00 97.56 143 LEU A C 1
ATOM 1134 O O . LEU A 1 143 ? -13.451 2.739 -1.248 1.00 97.56 143 LEU A O 1
ATOM 1138 N N . TRP A 1 144 ? -12.434 4.208 -2.587 1.00 97.50 144 TRP A N 1
ATOM 1139 C CA . TRP A 1 144 ? -11.757 4.906 -1.500 1.00 97.50 144 TRP A CA 1
ATOM 1140 C C . TRP A 1 144 ? -12.744 5.595 -0.564 1.00 97.50 144 TRP A C 1
ATOM 1142 O O . TRP A 1 144 ? -12.586 5.522 0.660 1.00 97.50 144 TRP A O 1
ATOM 1152 N N . ALA A 1 145 ? -13.759 6.275 -1.105 1.00 97.00 145 ALA A N 1
ATOM 1153 C CA . ALA A 1 145 ? -14.820 6.890 -0.313 1.00 97.00 145 ALA A CA 1
ATOM 1154 C C . ALA A 1 145 ? -15.580 5.839 0.511 1.00 97.00 145 ALA A C 1
ATOM 1156 O O . ALA A 1 145 ? -15.751 6.011 1.719 1.00 97.00 145 ALA A O 1
ATOM 1157 N N . GLU A 1 146 ? -15.948 4.719 -0.112 1.00 97.62 146 GLU A N 1
ATOM 1158 C CA . GLU A 1 146 ? -16.627 3.607 0.555 1.00 97.62 146 GLU A CA 1
ATOM 1159 C C . GLU A 1 146 ? -15.769 2.976 1.661 1.00 97.62 146 GLU A C 1
ATOM 1161 O O . GLU A 1 146 ? -16.230 2.846 2.796 1.00 97.62 146 GLU A O 1
ATOM 1166 N N . ALA A 1 147 ? -14.493 2.697 1.388 1.00 98.00 147 ALA A N 1
ATOM 1167 C CA . ALA A 1 147 ? -13.538 2.218 2.384 1.00 98.00 147 ALA A CA 1
ATOM 1168 C C . ALA A 1 147 ? -13.442 3.165 3.590 1.00 98.00 147 ALA A C 1
ATOM 1170 O O . ALA A 1 147 ? -13.365 2.724 4.737 1.00 98.00 147 ALA A O 1
ATOM 1171 N N . GLY A 1 148 ? -13.490 4.478 3.342 1.00 96.81 148 GLY A N 1
ATOM 1172 C CA . GLY A 1 148 ? -13.512 5.497 4.390 1.00 96.81 148 GLY A CA 1
ATOM 1173 C C . GLY A 1 148 ? -14.732 5.377 5.297 1.00 96.81 148 GLY A C 1
ATOM 1174 O O . GLY A 1 148 ? -14.582 5.395 6.518 1.00 96.81 148 GLY A O 1
ATOM 1175 N N . ASN A 1 149 ? -15.913 5.190 4.707 1.00 96.12 149 ASN A N 1
ATOM 1176 C CA . ASN A 1 149 ? -17.158 4.984 5.447 1.00 96.12 149 ASN A CA 1
ATOM 1177 C C . ASN A 1 149 ? -17.116 3.692 6.278 1.00 96.12 149 ASN A C 1
ATOM 1179 O O . ASN A 1 149 ? -17.570 3.682 7.420 1.00 96.12 149 ASN A O 1
ATOM 1183 N N . ILE A 1 150 ? -16.535 2.615 5.739 1.00 96.19 150 ILE A N 1
ATOM 1184 C CA . ILE A 1 150 ? -16.433 1.310 6.411 1.00 96.19 150 ILE A CA 1
ATOM 1185 C C . ILE A 1 150 ? -15.634 1.396 7.719 1.00 96.19 150 ILE A C 1
ATOM 1187 O O . ILE A 1 150 ? -16.035 0.802 8.727 1.00 96.19 150 ILE A O 1
ATOM 1191 N N . VAL A 1 151 ? -14.514 2.126 7.707 1.00 94.50 151 VAL A N 1
ATOM 1192 C CA . VAL A 1 151 ? -13.597 2.240 8.857 1.00 94.50 151 VAL A CA 1
ATOM 1193 C C . VAL A 1 151 ? -13.858 3.466 9.726 1.00 94.50 151 VAL A C 1
ATOM 1195 O O . VAL A 1 151 ? -13.139 3.722 10.699 1.00 94.50 151 VAL A O 1
ATOM 1198 N N . GLN A 1 152 ? -14.876 4.254 9.381 1.00 88.50 152 GLN A N 1
ATOM 1199 C CA . GLN A 1 152 ? -15.276 5.395 10.179 1.00 88.50 152 GLN A CA 1
ATOM 1200 C C . GLN A 1 152 ? -15.775 4.926 11.548 1.00 88.50 152 GLN A C 1
ATOM 1202 O O . GLN A 1 152 ? -16.450 3.907 11.705 1.00 88.50 152 GLN A O 1
ATOM 1207 N N . TRP A 1 153 ? -15.428 5.693 12.579 1.00 78.12 153 TRP A N 1
ATOM 1208 C CA . TRP A 1 153 ? -15.929 5.427 13.916 1.00 78.12 153 TRP A CA 1
ATOM 1209 C C . TRP A 1 153 ? -17.448 5.629 13.955 1.00 78.12 153 TRP A C 1
ATOM 1211 O O . TRP A 1 153 ? -17.944 6.697 13.591 1.00 78.12 153 TRP A O 1
ATOM 1221 N N . HIS A 1 154 ? -18.170 4.623 14.451 1.00 72.50 154 HIS A N 1
ATOM 1222 C CA . HIS A 1 154 ? -19.605 4.701 14.701 1.00 72.50 154 HIS A CA 1
ATOM 1223 C C . HIS A 1 154 ? -19.901 4.493 16.194 1.00 72.50 154 HIS A C 1
ATOM 1225 O O . HIS A 1 154 ? -19.514 3.457 16.745 1.00 72.50 154 HIS A O 1
ATOM 1231 N N . PRO A 1 155 ? -20.637 5.413 16.846 1.00 62.09 155 PRO A N 1
ATOM 1232 C CA . PRO A 1 155 ? -20.940 5.318 18.274 1.00 62.09 155 PRO A CA 1
ATOM 1233 C C . PRO A 1 155 ? -21.698 4.038 18.662 1.00 62.09 155 PRO A C 1
ATOM 1235 O O . PRO A 1 155 ? -21.551 3.547 19.778 1.00 62.09 155 PRO A O 1
ATOM 1238 N N . SER A 1 156 ? -22.482 3.471 17.742 1.00 60.84 156 SER A N 1
ATOM 1239 C CA . SER A 1 156 ? -23.353 2.311 17.969 1.00 60.84 156 SER A CA 1
ATOM 1240 C C . SER A 1 156 ? -22.649 0.948 17.930 1.00 60.84 156 SER A C 1
ATOM 1242 O O . SER A 1 156 ? -23.211 -0.030 18.413 1.0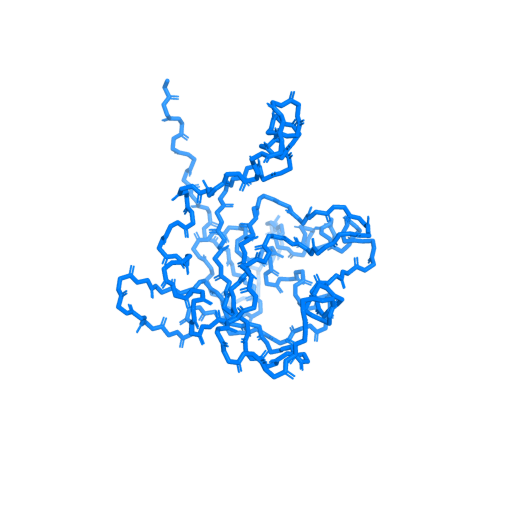0 60.84 156 SER A O 1
ATOM 1244 N N . ARG A 1 157 ? -21.414 0.846 17.414 1.00 56.38 157 ARG A N 1
ATOM 1245 C CA . ARG A 1 157 ? -20.691 -0.441 17.284 1.00 56.38 157 ARG A CA 1
ATOM 1246 C C . ARG A 1 157 ? -20.022 -0.935 18.578 1.00 56.38 157 ARG A C 1
ATOM 1248 O O . ARG A 1 157 ? -19.375 -1.972 18.565 1.00 56.38 157 ARG A O 1
ATOM 1255 N N . ARG A 1 158 ? -20.188 -0.230 19.704 1.00 49.78 158 ARG A N 1
ATOM 1256 C CA . ARG A 1 158 ? -19.648 -0.630 21.020 1.00 49.78 158 ARG A CA 1
ATOM 1257 C C . ARG A 1 158 ? -20.521 -1.610 21.813 1.00 49.78 158 ARG A C 1
ATOM 1259 O O . ARG A 1 158 ? -20.064 -2.092 22.839 1.00 49.78 158 ARG A O 1
ATOM 1266 N N . ALA A 1 159 ? -21.749 -1.892 21.377 1.00 42.44 159 ALA A N 1
ATOM 1267 C CA . ALA A 1 159 ? -22.695 -2.710 22.147 1.00 42.44 159 ALA A CA 1
ATOM 1268 C C . ALA A 1 159 ? -22.639 -4.222 21.844 1.00 42.44 159 ALA A C 1
ATOM 1270 O O . ALA A 1 159 ? -23.433 -4.975 22.397 1.00 42.44 159 ALA A O 1
ATOM 1271 N N . ALA A 1 160 ? -21.734 -4.669 20.971 1.00 41.91 160 ALA A N 1
ATOM 1272 C CA . ALA A 1 160 ? -21.576 -6.078 20.616 1.00 41.91 160 ALA A CA 1
ATOM 1273 C C . ALA A 1 160 ? -20.097 -6.479 20.704 1.00 41.91 160 ALA A C 1
ATOM 1275 O O . ALA A 1 160 ? -19.428 -6.660 19.689 1.00 41.91 160 ALA A O 1
ATOM 1276 N N . ALA A 1 161 ? -19.584 -6.539 21.929 1.00 36.69 161 ALA A N 1
ATOM 1277 C CA . ALA A 1 161 ? -18.350 -7.224 22.295 1.00 36.69 161 ALA A CA 1
ATOM 1278 C C . ALA A 1 161 ? -18.541 -7.828 23.687 1.00 36.69 161 ALA A C 1
ATOM 1280 O O . ALA A 1 161 ? -19.135 -7.123 24.536 1.00 36.69 161 ALA A O 1
#

Foldseek 3Di:
DPPPPQADFFDDPNDTDSHLQLQLVVQLCVVVVWDKDAQPDDDDQDGARIWTQWPQGTEGEHEDQDPQVVVVVVVVVVPPDPDDPVVCVSVLVCQQPHWYFYHHSFA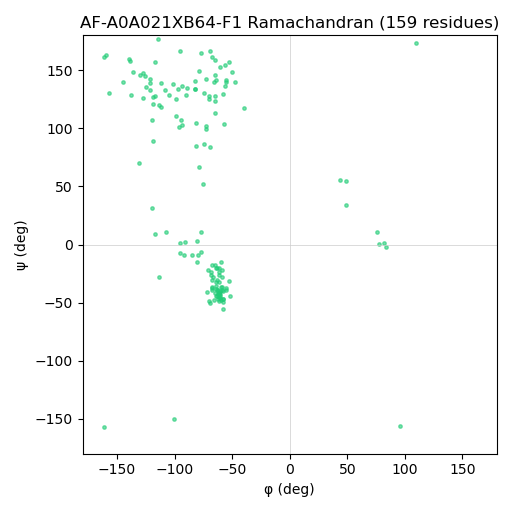DAAPWFRGDTDAHHPPRPDHRVVVGVRRGDGGSVVSSVVSSVNRDDDPPPPPPD

Mean predicted aligned error: 5.93 Å

Solvent-accessible surface area (backbone atoms only — not comparable to full-atom values): 9446 Å² total; per-residue (Å²): 133,88,79,79,75,75,66,48,66,28,73,47,98,92,41,80,28,74,23,48,66,57,30,22,50,54,42,29,34,52,75,72,70,42,51,72,40,72,58,70,53,79,49,96,89,42,60,38,52,29,35,35,57,48,94,89,42,71,34,37,27,44,77,43,96,38,63,56,65,64,52,46,56,56,33,64,74,74,41,99,54,89,63,84,59,71,94,44,47,61,64,56,72,46,18,63,80,36,41,33,36,42,34,39,73,58,61,39,58,60,92,34,35,40,44,51,64,50,65,68,19,82,81,50,96,59,56,66,70,58,54,45,55,71,48,39,43,84,54,35,64,60,47,47,53,50,15,45,61,72,62,48,90,57,89,76,70,73,81,79,123

pLDDT: mean 87.57, std 15.09, range [36.69, 98.75]

Nearest PDB structures (foldseek):
  4da2-assembly1_A  TM=3.953E-01  e=5.890E-01  Pyrococcus furiosus DSM 3638
  4ceh-assembly1_A  TM=4.548E-01  e=1.464E+00  Bacillus subtilis subsp. subtilis str. 168
  4cei-assembly1_A  TM=4.784E-01  e=1.563E+00  Bacillus subtilis subsp. subtilis str. 168
  4i1t-assembly1_A-2  TM=2.740E-01  e=2.308E+00  Mammarenavirus caliense